Protein AF-A0A4Y4XP27-F1 (afdb_monomer)

Secondary structure (DSSP, 8-state):
--SSTT---HHHHHHHHHHHHHHHHHHGGGG--TTHHHHHHHHHHHHHHHHHIIIIIHHHHS--TT-S--SS-PPPPHHHHHHHHHHHHHHHHHHHT---------

Structure (mmCIF, N/CA/C/O backbone):
data_AF-A0A4Y4XP27-F1
#
_entry.id   AF-A0A4Y4XP27-F1
#
loop_
_atom_site.group_PDB
_atom_site.id
_atom_site.type_symbol
_atom_site.label_atom_id
_atom_site.label_alt_id
_atom_site.label_comp_id
_atom_site.label_asym_id
_atom_site.label_entity_id
_atom_site.label_seq_id
_atom_site.pdbx_PDB_ins_code
_atom_site.Cartn_x
_atom_site.Cartn_y
_atom_site.Cartn_z
_atom_site.occupancy
_atom_site.B_iso_or_equiv
_atom_site.auth_seq_id
_atom_site.auth_comp_id
_atom_site.auth_asym_id
_atom_site.auth_atom_id
_atom_site.pdbx_PDB_model_num
ATOM 1 N N . SER A 1 1 ? 25.332 6.444 -11.887 1.00 42.41 1 SER A N 1
ATOM 2 C CA . SER A 1 1 ? 24.241 6.682 -10.914 1.00 42.41 1 SER A CA 1
ATOM 3 C C . SER A 1 1 ? 24.375 7.979 -10.108 1.00 42.41 1 SER A C 1
ATOM 5 O O . SER A 1 1 ? 23.433 8.319 -9.419 1.00 42.41 1 SER A O 1
ATOM 7 N N . TRP A 1 2 ? 25.483 8.737 -10.211 1.00 54.25 2 TRP A N 1
ATOM 8 C CA . TRP A 1 2 ? 25.701 9.991 -9.454 1.00 54.25 2 TRP A CA 1
ATOM 9 C C . TRP A 1 2 ? 25.754 11.260 -10.337 1.00 54.25 2 TRP A C 1
ATOM 11 O O . TRP A 1 2 ? 26.162 12.316 -9.877 1.00 54.25 2 TRP A O 1
ATOM 21 N N . GLY A 1 3 ? 25.357 11.162 -11.614 1.00 60.75 3 GLY A N 1
ATOM 22 C CA . GLY A 1 3 ? 25.419 12.271 -12.584 1.00 60.75 3 GLY A CA 1
ATOM 23 C C . GLY A 1 3 ? 24.088 12.982 -12.862 1.00 60.75 3 GLY A C 1
ATOM 24 O O . GLY A 1 3 ? 24.088 14.034 -13.490 1.00 60.75 3 GLY A O 1
ATOM 25 N N . ARG A 1 4 ? 22.951 12.433 -12.404 1.00 68.88 4 ARG A N 1
ATOM 26 C CA . ARG A 1 4 ? 21.622 13.055 -12.531 1.00 68.88 4 ARG A CA 1
ATOM 27 C C . ARG A 1 4 ? 20.975 13.146 -11.158 1.00 68.88 4 ARG A C 1
ATOM 29 O O . ARG A 1 4 ? 20.577 12.129 -10.594 1.00 68.88 4 ARG A O 1
ATOM 36 N N . TYR A 1 5 ? 20.848 14.362 -10.639 1.00 68.94 5 TYR A N 1
ATOM 37 C CA . TYR A 1 5 ? 20.061 14.605 -9.437 1.00 68.94 5 TYR A CA 1
ATOM 38 C C . TYR A 1 5 ? 18.606 14.170 -9.680 1.00 68.94 5 TYR A C 1
ATOM 40 O O . TYR A 1 5 ? 18.068 14.403 -10.762 1.00 68.94 5 TYR A O 1
ATOM 48 N N . TRP A 1 6 ? 17.989 13.512 -8.692 1.00 70.62 6 TRP A N 1
ATOM 49 C CA . TRP A 1 6 ? 16.581 13.072 -8.731 1.00 70.62 6 TRP A CA 1
ATOM 50 C C . TRP A 1 6 ? 16.221 12.066 -9.841 1.00 70.62 6 TRP A C 1
ATOM 52 O O . TRP A 1 6 ? 15.050 11.850 -10.144 1.00 70.62 6 TRP A O 1
ATOM 62 N N . GLY A 1 7 ? 17.214 11.416 -10.451 1.00 70.81 7 GLY A N 1
ATOM 63 C CA . GLY A 1 7 ? 17.002 10.370 -11.449 1.00 70.81 7 GLY A CA 1
ATOM 64 C C . GLY A 1 7 ? 16.811 8.990 -10.835 1.00 70.81 7 GLY A C 1
ATOM 65 O O . GLY A 1 7 ? 17.661 8.138 -11.057 1.00 70.81 7 GLY A O 1
ATOM 66 N N . TRP A 1 8 ? 15.752 8.800 -10.054 1.00 77.44 8 TRP A N 1
ATOM 67 C CA . TRP A 1 8 ? 15.524 7.552 -9.320 1.00 77.44 8 TRP A CA 1
ATOM 68 C C . TRP A 1 8 ? 14.993 6.446 -10.234 1.00 77.44 8 TRP A C 1
ATOM 70 O O . TRP A 1 8 ? 14.188 6.709 -11.133 1.00 77.44 8 TRP A O 1
ATOM 80 N N . ASP A 1 9 ? 15.448 5.215 -10.005 1.00 82.06 9 ASP A N 1
ATOM 81 C CA . ASP A 1 9 ? 14.907 4.026 -10.667 1.00 82.06 9 ASP A CA 1
ATOM 82 C C . ASP A 1 9 ? 13.471 3.755 -10.172 1.00 82.06 9 ASP A C 1
ATOM 84 O O . ASP A 1 9 ? 13.164 4.038 -9.008 1.00 82.06 9 ASP A O 1
ATOM 88 N N . PRO A 1 10 ? 12.576 3.174 -10.995 1.00 82.88 10 PRO A N 1
ATOM 89 C CA . PRO A 1 10 ? 11.221 2.837 -10.567 1.00 82.88 10 PRO A CA 1
ATOM 90 C C . PRO A 1 10 ? 11.148 2.081 -9.233 1.00 82.88 10 PRO A C 1
ATOM 92 O O . PRO A 1 10 ? 10.222 2.321 -8.453 1.00 82.88 10 PRO A O 1
ATOM 95 N N . LYS A 1 11 ? 12.123 1.214 -8.914 1.00 81.88 11 LYS A N 1
ATOM 96 C CA . LYS A 1 11 ? 12.152 0.513 -7.619 1.00 81.88 11 LYS A CA 1
ATOM 97 C C . LYS A 1 11 ? 12.445 1.451 -6.457 1.00 81.88 11 LYS A C 1
ATOM 99 O O . LYS A 1 11 ? 11.827 1.324 -5.404 1.00 81.88 11 LYS A O 1
ATOM 104 N N . GLU A 1 12 ? 13.359 2.394 -6.651 1.00 85.81 12 GLU A N 1
ATOM 105 C CA . GLU A 1 12 ? 13.751 3.384 -5.644 1.00 85.81 12 GLU A CA 1
ATOM 106 C C . GLU A 1 12 ? 12.594 4.352 -5.361 1.00 85.81 12 GLU A C 1
ATOM 108 O O . GLU A 1 12 ? 12.284 4.628 -4.200 1.00 85.81 12 GLU A O 1
ATOM 113 N N . THR A 1 13 ? 11.880 4.797 -6.401 1.00 88.62 13 THR A N 1
ATOM 114 C CA . THR A 1 13 ? 10.679 5.633 -6.244 1.00 88.62 13 THR A CA 1
ATOM 115 C C . THR A 1 13 ? 9.576 4.901 -5.480 1.00 88.62 13 THR A C 1
ATOM 117 O O . THR A 1 13 ? 9.018 5.450 -4.530 1.00 88.62 13 THR A O 1
ATOM 120 N N . TRP A 1 14 ? 9.282 3.648 -5.832 1.00 90.31 14 TRP A N 1
ATOM 121 C CA . TRP A 1 14 ? 8.251 2.863 -5.144 1.00 90.31 14 TRP A CA 1
ATOM 122 C C . TRP A 1 14 ? 8.645 2.449 -3.723 1.00 90.31 14 TRP A C 1
ATOM 124 O O . TRP A 1 14 ? 7.776 2.323 -2.855 1.00 90.31 14 TRP A O 1
ATOM 134 N N . ALA A 1 15 ? 9.938 2.271 -3.451 1.00 89.31 15 ALA A N 1
ATOM 135 C CA . ALA A 1 15 ? 10.433 2.080 -2.093 1.00 89.31 15 ALA A CA 1
ATOM 136 C C . ALA A 1 15 ? 10.175 3.325 -1.228 1.00 89.31 15 ALA A C 1
ATOM 138 O O . ALA A 1 15 ? 9.656 3.188 -0.118 1.00 89.31 15 ALA A O 1
ATOM 139 N N . LEU A 1 16 ? 10.434 4.535 -1.747 1.00 91.19 16 LEU A N 1
ATOM 140 C CA . LEU A 1 16 ? 10.088 5.770 -1.033 1.00 91.19 16 LEU A CA 1
ATOM 14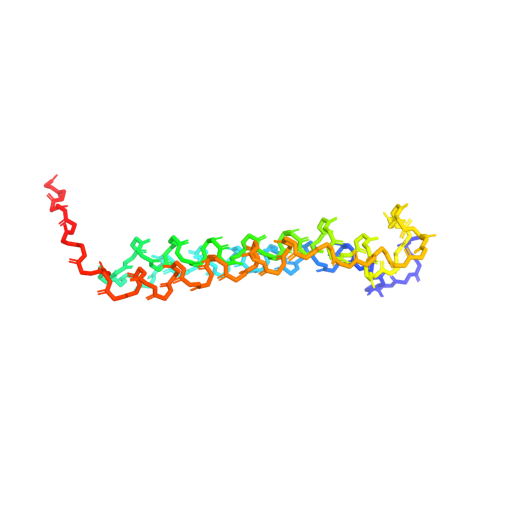1 C C . LEU A 1 16 ? 8.576 5.873 -0.791 1.00 91.19 16 LEU A C 1
ATOM 143 O O . LEU A 1 16 ? 8.161 6.150 0.333 1.00 91.19 16 LEU A O 1
ATOM 147 N N . ILE A 1 17 ? 7.754 5.616 -1.814 1.00 92.19 17 ILE A N 1
ATOM 148 C CA . ILE A 1 17 ? 6.288 5.658 -1.684 1.00 92.19 17 ILE A CA 1
ATOM 149 C C . ILE A 1 17 ? 5.826 4.711 -0.572 1.00 92.19 17 ILE A C 1
ATOM 151 O O . ILE A 1 17 ? 5.033 5.110 0.278 1.00 92.19 17 ILE A O 1
ATOM 155 N N . SER A 1 18 ? 6.370 3.494 -0.519 1.00 93.44 18 SER A N 1
ATOM 156 C CA . SER A 1 18 ? 6.047 2.522 0.528 1.00 93.44 18 SER A CA 1
ATOM 157 C C . SER A 1 18 ? 6.380 3.043 1.925 1.00 93.44 18 SER A C 1
ATOM 159 O O . SER A 1 18 ? 5.549 2.941 2.827 1.00 93.44 18 SER A O 1
ATOM 161 N N . ILE A 1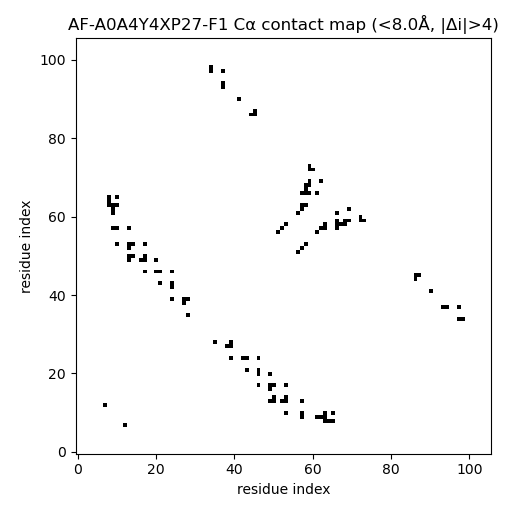 19 ? 7.543 3.673 2.108 1.00 93.94 19 ILE A N 1
ATOM 162 C CA . ILE A 1 19 ? 7.908 4.303 3.386 1.00 93.94 19 ILE A CA 1
ATOM 163 C C . ILE A 1 19 ? 6.907 5.408 3.747 1.00 93.94 19 ILE A C 1
ATOM 165 O O . ILE A 1 19 ? 6.439 5.450 4.884 1.00 93.94 19 ILE A O 1
ATOM 169 N N . CYS A 1 20 ? 6.525 6.263 2.796 1.00 94.62 20 CYS A N 1
ATOM 170 C CA . CYS A 1 20 ? 5.519 7.303 3.022 1.00 94.62 20 CYS A CA 1
ATOM 171 C C . CYS A 1 20 ? 4.152 6.717 3.408 1.00 94.62 20 CYS A C 1
ATOM 173 O O . CYS A 1 20 ? 3.514 7.218 4.334 1.00 94.62 20 CYS A O 1
ATOM 175 N N . VAL A 1 21 ? 3.716 5.637 2.754 1.00 94.62 21 VAL A N 1
ATOM 176 C CA . VAL A 1 21 ? 2.462 4.939 3.078 1.00 94.62 21 VAL A CA 1
ATOM 177 C C . VAL A 1 21 ? 2.503 4.387 4.504 1.00 94.62 21 VAL A C 1
ATOM 179 O O . VAL A 1 21 ? 1.585 4.646 5.281 1.00 94.62 21 VAL A O 1
ATOM 182 N N . TYR A 1 22 ? 3.575 3.695 4.898 1.00 93.56 22 TYR A N 1
ATOM 183 C CA . TYR A 1 22 ? 3.699 3.191 6.271 1.00 93.56 22 TYR A CA 1
ATOM 184 C C . TYR A 1 22 ? 3.836 4.306 7.304 1.00 93.56 22 TYR A C 1
ATOM 186 O O . TYR A 1 22 ? 3.259 4.201 8.387 1.00 93.56 22 TYR A O 1
ATOM 194 N N . ALA A 1 23 ? 4.534 5.393 6.976 1.00 93.88 23 ALA A N 1
ATOM 195 C CA . ALA A 1 23 ? 4.590 6.568 7.833 1.00 93.88 23 ALA A CA 1
ATOM 196 C C . ALA A 1 23 ? 3.184 7.139 8.064 1.00 93.88 23 ALA A C 1
ATOM 198 O O . ALA A 1 23 ? 2.829 7.390 9.214 1.00 93.88 23 ALA A O 1
ATOM 199 N N . LEU A 1 24 ? 2.357 7.272 7.022 1.00 91.88 24 LEU A N 1
ATOM 200 C CA . LEU A 1 24 ? 0.964 7.715 7.151 1.00 91.88 24 LEU A CA 1
ATOM 201 C C . LEU A 1 24 ? 0.137 6.759 8.019 1.00 91.88 24 LEU A C 1
ATOM 203 O O . LEU A 1 24 ? -0.556 7.215 8.926 1.00 91.88 24 LEU A O 1
ATOM 207 N N . ILE A 1 25 ? 0.252 5.446 7.802 1.00 91.56 25 ILE A N 1
ATOM 208 C CA . ILE A 1 25 ? -0.447 4.426 8.604 1.00 91.56 25 ILE A CA 1
ATOM 209 C C . ILE A 1 25 ? -0.082 4.550 10.088 1.00 91.56 25 ILE A C 1
ATOM 211 O O . ILE A 1 25 ? -0.959 4.516 10.952 1.00 91.56 25 ILE A O 1
ATOM 215 N N . LEU A 1 26 ? 1.200 4.748 10.395 1.00 89.62 26 LEU A N 1
ATOM 216 C CA . LEU A 1 26 ? 1.658 4.969 11.765 1.00 89.62 26 LEU A CA 1
ATOM 217 C C . LEU A 1 26 ? 1.166 6.304 12.332 1.00 89.62 26 LEU A C 1
ATOM 219 O O . LEU A 1 26 ? 0.814 6.358 13.507 1.00 89.62 26 LEU A O 1
ATOM 223 N N . HIS A 1 27 ? 1.080 7.361 11.523 1.00 89.75 27 HIS A N 1
ATOM 224 C CA . HIS A 1 27 ? 0.542 8.653 11.963 1.00 89.75 27 HIS A CA 1
ATOM 225 C C . HIS A 1 27 ? -0.937 8.576 12.344 1.00 89.75 27 HIS A C 1
ATOM 227 O O . HIS A 1 27 ? -1.353 9.262 13.2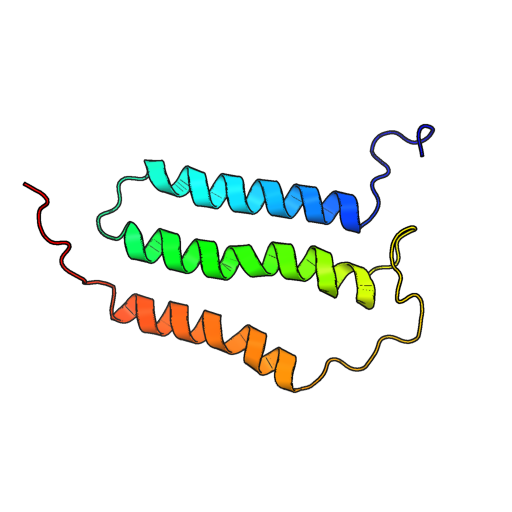80 1.00 89.75 27 HIS A O 1
ATOM 233 N N . LEU A 1 28 ? -1.719 7.695 11.706 1.00 84.94 28 LEU A N 1
ATOM 234 C CA . LEU A 1 28 ? -3.113 7.461 12.096 1.00 84.94 28 LEU A CA 1
ATOM 235 C C . LEU A 1 28 ? -3.233 7.044 13.576 1.00 84.94 28 LEU A C 1
ATOM 237 O O . LEU A 1 28 ? -4.286 7.263 14.173 1.00 84.94 28 LEU A O 1
ATOM 241 N N . ARG A 1 29 ? -2.152 6.543 14.202 1.00 80.06 29 ARG A N 1
ATOM 242 C CA . ARG A 1 29 ? -2.096 6.165 15.632 1.00 80.06 29 ARG A CA 1
ATOM 243 C C . ARG A 1 29 ? -2.361 7.267 16.597 1.00 80.06 29 ARG A C 1
ATOM 245 O O . ARG A 1 29 ? -2.924 7.020 17.663 1.00 80.06 29 ARG A O 1
ATOM 252 N N . PHE A 1 30 ? -2.008 8.471 16.213 1.00 80.75 30 PHE A N 1
ATOM 253 C CA . PHE A 1 30 ? -2.196 9.615 17.074 1.00 80.75 30 PHE A CA 1
ATOM 254 C C . PHE A 1 30 ? -3.620 10.173 16.987 1.00 80.75 30 PHE A C 1
ATOM 256 O O . PHE A 1 30 ? -3.979 11.027 17.7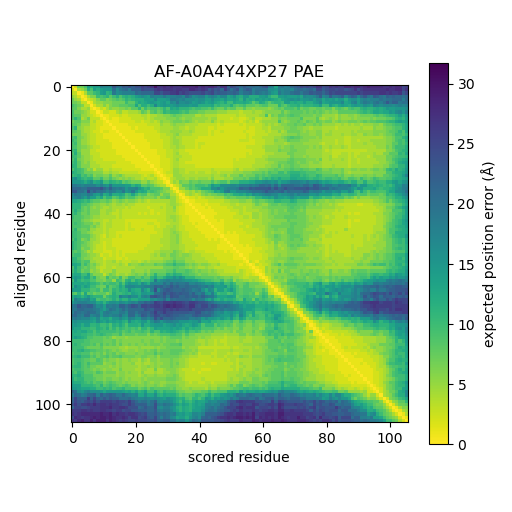88 1.00 80.75 30 PHE A O 1
ATOM 263 N N . LEU A 1 31 ? -4.464 9.657 16.082 1.00 76.00 31 LEU A N 1
ATOM 264 C CA . LEU A 1 31 ? -5.813 10.178 15.853 1.00 76.00 31 LEU A CA 1
ATOM 265 C C . LEU A 1 31 ? -6.843 9.744 16.918 1.00 76.00 31 LEU A C 1
ATOM 267 O O . LEU A 1 31 ? -7.982 10.194 16.873 1.00 76.00 31 LEU A O 1
ATOM 271 N N . GLY A 1 32 ? -6.476 8.885 17.882 1.00 63.22 32 GLY A N 1
ATOM 272 C CA . GLY A 1 32 ? -7.272 8.638 19.099 1.00 63.22 32 GLY A CA 1
ATOM 273 C C . GLY A 1 32 ? -8.712 8.142 18.880 1.00 63.22 32 GLY A C 1
ATOM 274 O O . GLY A 1 32 ? -9.570 8.346 19.734 1.00 63.22 32 GLY A O 1
ATOM 275 N N . SER A 1 33 ? -9.012 7.523 17.733 1.00 67.06 33 SER A N 1
ATOM 276 C CA . SER A 1 33 ? -10.378 7.112 17.385 1.00 67.06 33 SER A CA 1
ATOM 277 C C . SER A 1 33 ? -10.825 5.863 18.154 1.00 67.06 33 SER A C 1
ATOM 279 O O . SER A 1 33 ? -10.055 4.921 18.331 1.00 67.06 33 SER A O 1
ATOM 281 N N . HIS A 1 34 ? -12.109 5.799 18.524 1.00 64.12 34 HIS A N 1
ATOM 282 C CA . HIS A 1 34 ? -12.732 4.647 19.196 1.00 64.12 34 HIS A CA 1
ATOM 283 C C . HIS A 1 34 ? -12.593 3.324 18.409 1.00 64.12 34 HIS A C 1
ATOM 285 O O . HIS A 1 34 ? -12.624 2.248 18.996 1.00 64.12 34 HIS A O 1
ATOM 291 N N . ASN A 1 35 ? -12.358 3.395 17.093 1.00 73.44 35 ASN A N 1
ATOM 292 C CA . ASN A 1 35 ? -12.164 2.237 16.211 1.00 73.44 35 ASN A CA 1
ATOM 293 C C . ASN A 1 35 ? -10.687 2.002 15.838 1.00 73.44 35 ASN A C 1
ATOM 295 O O . ASN A 1 35 ? -10.389 1.484 14.758 1.00 73.44 35 ASN A O 1
ATOM 299 N N . TRP A 1 36 ? -9.755 2.395 16.710 1.00 77.81 36 TRP A N 1
ATOM 300 C CA . TRP A 1 36 ? -8.313 2.318 16.468 1.00 77.81 36 TRP A CA 1
ATOM 301 C C . TRP A 1 36 ? -7.802 0.957 15.942 1.00 77.81 36 TRP A C 1
ATOM 303 O O . TRP A 1 36 ? -7.080 0.952 14.940 1.00 77.81 36 TRP A O 1
ATOM 313 N N . PRO A 1 37 ? -8.211 -0.202 16.503 1.00 81.06 37 PRO A N 1
ATOM 314 C CA . PRO A 1 37 ? -7.742 -1.503 16.020 1.00 81.06 37 PRO A CA 1
ATOM 315 C C . PRO A 1 37 ? -8.181 -1.795 14.581 1.00 81.06 37 PRO A C 1
ATOM 317 O O . PRO A 1 37 ? -7.402 -2.314 13.785 1.00 81.06 37 PRO A O 1
ATOM 320 N N . PHE A 1 38 ? -9.417 -1.428 14.229 1.00 85.00 38 PHE A N 1
ATOM 321 C CA . PHE A 1 38 ? -9.959 -1.632 12.886 1.00 85.00 38 PHE A CA 1
ATOM 322 C C . PHE A 1 38 ? -9.245 -0.755 11.852 1.00 85.00 38 PHE A C 1
ATOM 324 O O . PHE A 1 38 ? -8.884 -1.238 10.776 1.00 85.00 38 PHE A O 1
ATOM 331 N N . ILE A 1 39 ? -9.019 0.521 12.183 1.00 85.69 39 ILE A N 1
ATOM 332 C CA . ILE A 1 39 ? -8.345 1.478 11.297 1.00 85.69 39 ILE A CA 1
ATOM 333 C C . ILE A 1 39 ? -6.908 1.024 11.038 1.00 85.69 39 ILE A C 1
ATOM 335 O O . ILE A 1 39 ? -6.488 0.987 9.882 1.00 85.69 39 ILE A O 1
ATOM 339 N N . LEU A 1 40 ? -6.176 0.609 12.076 1.00 87.50 40 LEU A N 1
ATOM 340 C CA . LEU A 1 40 ? -4.826 0.061 11.930 1.00 87.50 40 LEU A CA 1
ATOM 341 C C . LEU A 1 40 ? -4.770 -1.191 11.071 1.00 87.50 40 LEU A C 1
ATOM 343 O O . LEU A 1 40 ? -3.939 -1.270 10.169 1.00 87.50 40 LEU A O 1
ATOM 347 N N . ALA A 1 41 ? -5.613 -2.177 11.380 1.00 88.19 41 ALA A N 1
ATOM 348 C CA . ALA A 1 41 ? -5.589 -3.462 10.697 1.00 88.19 41 ALA A CA 1
ATOM 349 C C . ALA A 1 41 ? -5.925 -3.286 9.212 1.00 88.19 41 ALA A C 1
ATOM 351 O O . ALA A 1 41 ? -5.203 -3.783 8.350 1.00 88.19 41 ALA A O 1
ATOM 352 N N . SER A 1 42 ? -6.967 -2.505 8.914 1.00 89.31 42 SER A N 1
ATOM 353 C CA . SER A 1 42 ? -7.399 -2.239 7.540 1.00 89.31 42 SER A CA 1
ATOM 354 C C . SER A 1 42 ? -6.351 -1.445 6.763 1.00 89.31 42 SER A C 1
ATOM 356 O O . SER A 1 42 ? -5.997 -1.814 5.647 1.00 89.31 42 SER A O 1
ATOM 358 N N . SER A 1 43 ? -5.810 -0.378 7.356 1.00 89.94 43 SER A N 1
ATOM 359 C CA . SER A 1 43 ? -4.799 0.455 6.697 1.00 89.94 43 SER A CA 1
ATOM 360 C C . SER A 1 43 ? -3.460 -0.268 6.523 1.00 89.94 43 SER A C 1
ATOM 362 O O . SER A 1 43 ? -2.852 -0.129 5.469 1.00 89.94 43 SER A O 1
ATOM 364 N N . SER A 1 44 ? -3.036 -1.112 7.472 1.00 90.06 44 SER A N 1
ATOM 365 C CA . SER A 1 44 ? -1.837 -1.956 7.322 1.00 90.06 44 SER A CA 1
ATOM 366 C C . SER A 1 44 ? -2.010 -3.023 6.242 1.00 90.06 44 SER A C 1
ATOM 368 O O . SER A 1 44 ? -1.096 -3.233 5.445 1.00 90.06 44 SER A O 1
ATOM 370 N N . ALA A 1 45 ? -3.182 -3.667 6.178 1.00 91.19 45 ALA A N 1
ATOM 371 C CA . ALA A 1 45 ? -3.493 -4.635 5.128 1.00 91.19 45 ALA A CA 1
ATOM 372 C C . ALA A 1 45 ? -3.475 -3.983 3.738 1.00 91.19 45 ALA A C 1
ATOM 374 O O . ALA A 1 45 ? -2.923 -4.548 2.798 1.00 91.19 45 ALA A O 1
ATOM 375 N N . LEU A 1 46 ? -4.017 -2.767 3.615 1.00 91.00 46 LEU A N 1
ATOM 376 C CA . LEU A 1 46 ? -3.970 -2.009 2.365 1.00 91.00 46 LEU A CA 1
ATOM 377 C C . LEU A 1 46 ? -2.558 -1.489 2.049 1.00 91.00 46 LEU A C 1
ATOM 379 O O . LEU A 1 46 ? -2.133 -1.537 0.898 1.00 91.00 46 LEU A O 1
ATOM 383 N N . GLY A 1 47 ? -1.799 -1.050 3.054 1.00 91.06 47 GLY A N 1
ATOM 384 C CA . GLY A 1 47 ? -0.420 -0.580 2.895 1.00 91.06 47 GLY A CA 1
ATOM 385 C C . GLY A 1 47 ? 0.532 -1.650 2.365 1.00 91.06 47 GLY A C 1
ATOM 386 O O . GLY A 1 47 ? 1.455 -1.333 1.614 1.00 91.06 47 GLY A O 1
ATOM 387 N N . PHE A 1 48 ? 0.262 -2.925 2.661 1.00 91.12 48 PHE A N 1
ATOM 388 C CA . PHE A 1 48 ? 1.019 -4.055 2.120 1.00 91.12 48 PHE A CA 1
ATOM 389 C C . PHE A 1 48 ? 1.015 -4.093 0.581 1.00 91.12 48 PHE A C 1
ATOM 391 O O . PHE A 1 48 ? 2.011 -4.490 -0.027 1.00 91.12 48 PHE A O 1
ATOM 398 N N . TYR A 1 49 ? -0.041 -3.593 -0.074 1.00 91.31 49 TYR A N 1
ATOM 399 C CA . TYR A 1 49 ? -0.074 -3.486 -1.535 1.00 91.31 49 TYR A CA 1
ATOM 400 C C . TYR A 1 49 ? 0.983 -2.543 -2.108 1.00 91.31 49 TYR A C 1
ATOM 402 O O . TYR A 1 49 ? 1.473 -2.797 -3.206 1.00 91.31 49 TYR A O 1
ATOM 410 N N . SER A 1 50 ? 1.390 -1.505 -1.371 1.00 91.19 50 SER A N 1
ATOM 411 C CA . SER A 1 50 ? 2.490 -0.633 -1.796 1.00 91.19 50 SER A CA 1
ATOM 412 C C . SER A 1 50 ? 3.801 -1.416 -1.911 1.00 91.19 50 SER A C 1
ATOM 414 O O . SER A 1 50 ? 4.537 -1.268 -2.882 1.00 91.19 50 SER A O 1
ATOM 416 N N . VAL A 1 51 ? 4.051 -2.325 -0.966 1.00 90.31 51 VAL A N 1
ATOM 417 C CA . VAL A 1 51 ? 5.241 -3.189 -0.964 1.00 90.31 51 VAL A CA 1
ATOM 418 C C . VAL A 1 51 ? 5.162 -4.210 -2.090 1.00 90.31 51 VAL A C 1
ATOM 420 O O . VAL A 1 51 ? 6.133 -4.403 -2.822 1.00 90.31 51 VAL A O 1
ATOM 423 N N . LEU A 1 52 ? 3.992 -4.826 -2.285 1.00 88.44 52 LEU A N 1
ATOM 424 C CA . LEU A 1 52 ? 3.759 -5.725 -3.417 1.00 88.44 52 LEU A CA 1
ATOM 425 C C . LEU A 1 52 ? 3.980 -5.022 -4.760 1.00 88.44 52 LEU A C 1
ATOM 427 O O . LEU A 1 52 ? 4.514 -5.640 -5.679 1.00 88.44 52 LEU A O 1
ATOM 431 N N . MET A 1 53 ? 3.634 -3.740 -4.880 1.00 85.62 53 MET A N 1
ATOM 432 C CA . MET A 1 53 ? 3.932 -2.963 -6.080 1.00 85.62 53 MET A CA 1
ATOM 433 C C . MET A 1 53 ? 5.445 -2.814 -6.293 1.00 85.62 53 MET A C 1
ATOM 435 O O . MET A 1 53 ? 5.908 -2.994 -7.415 1.00 85.62 53 MET A O 1
ATOM 439 N N . THR A 1 54 ? 6.247 -2.584 -5.250 1.00 86.75 54 THR A N 1
ATOM 440 C CA . THR A 1 54 ? 7.717 -2.541 -5.375 1.00 86.75 54 THR A CA 1
ATOM 441 C C . THR A 1 54 ? 8.312 -3.893 -5.795 1.00 86.75 54 THR A C 1
ATOM 443 O O . THR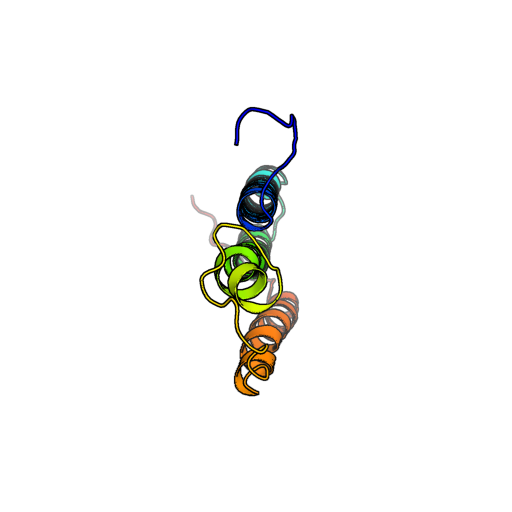 A 1 54 ? 9.206 -3.935 -6.642 1.00 86.75 54 THR A O 1
ATOM 446 N N . TYR A 1 55 ? 7.827 -5.004 -5.228 1.00 81.06 55 TYR A N 1
ATOM 447 C CA . TYR A 1 55 ? 8.376 -6.342 -5.495 1.00 81.06 55 TYR A CA 1
ATOM 448 C C . TYR A 1 55 ? 7.860 -6.987 -6.780 1.00 81.06 55 TYR A C 1
ATOM 450 O O . TYR A 1 55 ? 8.638 -7.604 -7.497 1.00 81.06 55 TYR A O 1
ATOM 458 N N . PHE A 1 56 ? 6.574 -6.876 -7.088 1.00 80.12 56 PHE A N 1
ATOM 459 C CA . PHE A 1 56 ? 5.971 -7.500 -8.268 1.00 80.12 56 PHE A CA 1
ATOM 460 C C . PHE A 1 56 ? 5.677 -6.454 -9.337 1.00 80.12 56 PHE A C 1
ATOM 462 O O . PHE A 1 56 ? 6.132 -6.582 -10.470 1.00 80.12 56 PHE A O 1
ATOM 469 N N . GLY A 1 57 ? 4.985 -5.379 -8.971 1.00 79.25 57 GLY A N 1
ATOM 470 C CA . GLY A 1 57 ? 4.583 -4.329 -9.906 1.00 79.25 57 GLY A CA 1
ATOM 471 C C . GLY A 1 57 ? 5.745 -3.763 -10.722 1.00 79.25 57 GLY A C 1
ATOM 472 O O . GLY A 1 57 ? 5.740 -3.807 -11.949 1.00 79.25 57 GLY A O 1
ATOM 473 N N . VAL A 1 58 ? 6.789 -3.301 -10.040 1.00 80.69 58 VAL A N 1
ATOM 474 C CA . VAL A 1 58 ? 7.958 -2.732 -10.707 1.00 80.69 58 VAL A CA 1
ATOM 475 C C . VAL A 1 58 ? 8.780 -3.791 -11.429 1.00 80.69 58 VAL A C 1
ATOM 477 O O . VAL A 1 58 ? 9.333 -3.492 -12.469 1.00 80.69 58 VAL A O 1
ATOM 480 N N . ASN A 1 59 ? 8.860 -5.030 -10.942 1.00 76.12 59 ASN A N 1
ATOM 481 C CA . ASN A 1 59 ? 9.653 -6.047 -11.638 1.00 76.12 59 ASN A CA 1
ATOM 482 C C . ASN A 1 59 ? 9.026 -6.497 -12.963 1.00 76.12 59 ASN A C 1
ATOM 484 O O . ASN A 1 59 ? 9.781 -6.780 -13.884 1.00 76.12 59 ASN A O 1
ATOM 488 N N . TYR A 1 60 ? 7.693 -6.569 -13.052 1.00 73.00 60 TYR A N 1
ATOM 489 C CA . TYR A 1 60 ? 6.995 -7.123 -14.220 1.00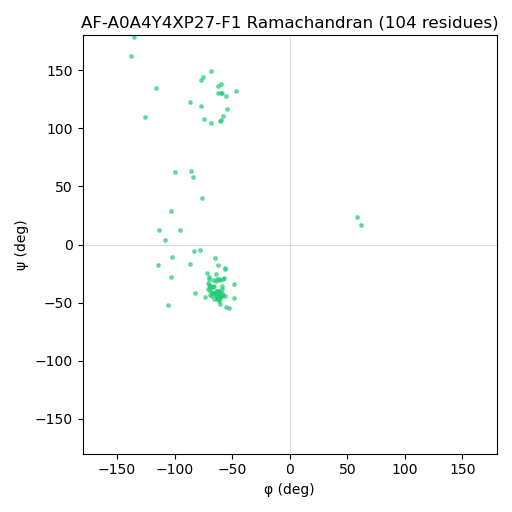 73.00 60 TYR A CA 1
ATOM 490 C C . TYR A 1 60 ? 6.388 -6.069 -15.156 1.00 73.00 60 TYR A C 1
ATOM 492 O O . TYR A 1 60 ? 6.249 -6.339 -16.345 1.00 73.00 60 TYR A O 1
ATOM 500 N N . TYR A 1 61 ? 6.010 -4.889 -14.649 1.00 70.81 61 TYR A N 1
ATOM 501 C CA . TYR A 1 61 ? 5.293 -3.873 -15.440 1.00 70.81 61 TYR A CA 1
ATOM 502 C C . TYR A 1 61 ? 6.091 -2.590 -15.675 1.00 70.81 61 TYR A C 1
ATOM 504 O O . TYR A 1 61 ? 5.733 -1.816 -16.560 1.00 70.81 61 TYR A O 1
ATOM 512 N N . LEU A 1 62 ? 7.145 -2.332 -14.893 1.00 68.94 62 LEU A N 1
ATOM 513 C CA . LEU A 1 62 ? 8.015 -1.174 -15.092 1.00 68.94 62 LEU A CA 1
ATOM 514 C C . LEU A 1 62 ? 9.436 -1.634 -15.442 1.00 68.94 62 LEU A C 1
ATOM 516 O O . LEU A 1 62 ? 10.018 -2.519 -14.824 1.00 68.94 62 LEU A O 1
ATOM 520 N N . SER A 1 63 ? 10.042 -1.007 -16.442 1.00 62.72 63 SER A N 1
ATOM 521 C CA . SER A 1 63 ? 11.437 -1.267 -16.792 1.00 62.72 63 SER A CA 1
ATOM 522 C C . SER A 1 63 ? 12.361 -0.390 -15.946 1.00 62.72 63 SER A C 1
ATOM 524 O O . SER A 1 63 ? 12.252 0.837 -15.991 1.00 62.72 63 SER A O 1
ATOM 526 N N . GLY A 1 64 ? 13.283 -1.005 -15.210 1.00 65.81 64 GLY A N 1
ATOM 527 C CA . GLY A 1 64 ? 14.335 -0.331 -14.449 1.00 65.81 64 GLY A CA 1
ATOM 528 C C . GLY A 1 64 ? 15.672 -1.052 -14.600 1.00 65.81 64 GLY A C 1
ATOM 529 O O . GLY A 1 64 ? 15.702 -2.226 -14.972 1.00 65.81 64 GLY A O 1
ATOM 530 N N . LEU A 1 65 ? 16.779 -0.382 -14.275 1.00 65.56 65 LEU A N 1
ATOM 531 C CA . LEU A 1 65 ? 18.134 -0.967 -14.325 1.00 65.56 65 LEU A CA 1
ATOM 532 C C . LEU A 1 65 ? 18.295 -2.154 -13.363 1.00 65.56 65 LEU A C 1
ATOM 534 O O . LEU A 1 65 ? 19.215 -2.955 -13.499 1.00 65.56 65 LEU A O 1
ATOM 538 N N . HIS A 1 66 ? 17.383 -2.269 -12.400 1.00 65.94 66 HIS A N 1
ATOM 539 C CA . HIS A 1 66 ? 17.317 -3.367 -11.449 1.00 65.94 66 HIS A CA 1
ATOM 540 C C . HIS A 1 66 ? 16.137 -4.319 -11.696 1.00 65.94 66 HIS A C 1
ATOM 542 O O . HIS A 1 66 ? 15.924 -5.206 -10.871 1.00 65.94 66 HIS A O 1
ATOM 548 N N . SER A 1 67 ? 15.332 -4.161 -12.754 1.00 59.28 67 SER A N 1
ATOM 549 C CA . SER A 1 67 ? 14.239 -5.100 -13.066 1.00 59.28 67 SER A CA 1
ATOM 550 C C . SER A 1 67 ? 14.798 -6.368 -13.710 1.00 59.28 67 SER A C 1
ATOM 552 O O . SER A 1 67 ? 15.409 -6.324 -14.772 1.00 59.28 67 SER A O 1
ATOM 554 N N . TYR A 1 68 ? 14.585 -7.510 -13.053 1.00 57.41 68 TYR A N 1
ATOM 555 C CA . TYR A 1 68 ? 15.123 -8.804 -13.494 1.00 57.41 68 TYR A CA 1
ATOM 556 C C . T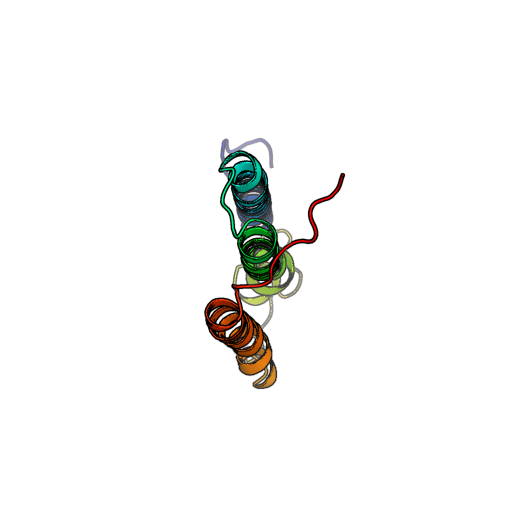YR A 1 68 ? 14.224 -9.519 -14.511 1.00 57.41 68 TYR A C 1
ATOM 558 O O . TYR A 1 68 ? 14.685 -10.419 -15.205 1.00 57.41 68 TYR A O 1
ATOM 566 N N . ALA A 1 69 ? 12.956 -9.114 -14.630 1.00 58.31 69 ALA A N 1
ATOM 567 C CA . ALA A 1 69 ? 12.024 -9.633 -15.626 1.00 58.31 69 ALA A CA 1
ATOM 568 C C . ALA A 1 69 ? 11.926 -8.662 -16.814 1.00 58.31 69 ALA A C 1
ATOM 570 O O . ALA A 1 69 ? 10.885 -8.077 -17.083 1.00 58.31 69 ALA A O 1
ATOM 571 N N . ALA A 1 70 ? 13.039 -8.455 -17.519 1.00 53.28 70 ALA A N 1
ATOM 572 C CA . ALA A 1 70 ? 13.068 -7.715 -18.783 1.00 53.28 70 ALA A CA 1
ATOM 573 C C . ALA A 1 70 ? 12.703 -8.645 -19.961 1.00 53.28 70 ALA A C 1
ATOM 575 O O . ALA A 1 70 ? 13.506 -8.863 -20.865 1.00 53.28 70 ALA A O 1
ATOM 576 N N . GLY A 1 71 ? 11.519 -9.255 -19.905 1.00 62.25 71 GLY A N 1
ATOM 577 C CA . GLY A 1 71 ? 10.955 -10.115 -20.953 1.00 62.25 71 GLY A CA 1
ATOM 578 C C . GLY A 1 71 ? 9.480 -9.788 -21.193 1.00 62.25 71 GLY A C 1
ATOM 579 O O . GLY A 1 71 ? 8.943 -8.906 -20.521 1.00 62.25 71 GLY A O 1
ATOM 580 N N . ASP A 1 72 ? 8.837 -10.479 -22.143 1.00 61.53 72 ASP A N 1
ATOM 581 C CA . ASP A 1 72 ? 7.417 -10.286 -22.468 1.00 61.53 72 ASP A CA 1
ATOM 582 C C . ASP A 1 72 ? 6.559 -10.246 -21.191 1.00 61.53 72 ASP A C 1
ATOM 584 O O . ASP A 1 72 ? 6.727 -11.118 -20.327 1.00 61.53 72 ASP A O 1
ATOM 588 N N . PRO A 1 73 ? 5.657 -9.254 -21.037 1.00 63.19 73 PRO A N 1
ATOM 589 C CA . PRO A 1 73 ? 4.831 -9.143 -19.847 1.00 63.19 73 PRO A CA 1
ATOM 590 C C . PRO A 1 73 ? 4.027 -10.430 -19.702 1.00 63.19 73 PRO A C 1
ATOM 592 O O . PRO A 1 73 ? 3.147 -10.729 -20.512 1.00 63.19 73 PRO A O 1
ATOM 595 N N . LEU A 1 74 ? 4.361 -11.218 -18.678 1.00 68.06 74 LEU A N 1
ATOM 596 C CA . LEU A 1 74 ? 3.641 -12.449 -18.405 1.00 68.06 74 LEU A CA 1
ATOM 597 C C . LEU A 1 74 ? 2.170 -12.085 -18.170 1.00 68.06 74 LEU A C 1
ATOM 599 O O . LEU A 1 74 ? 1.893 -11.168 -17.388 1.00 68.06 74 LEU A O 1
ATOM 603 N N . PRO A 1 75 ? 1.223 -12.771 -18.836 1.00 73.75 75 PRO A N 1
ATOM 604 C CA . PRO A 1 7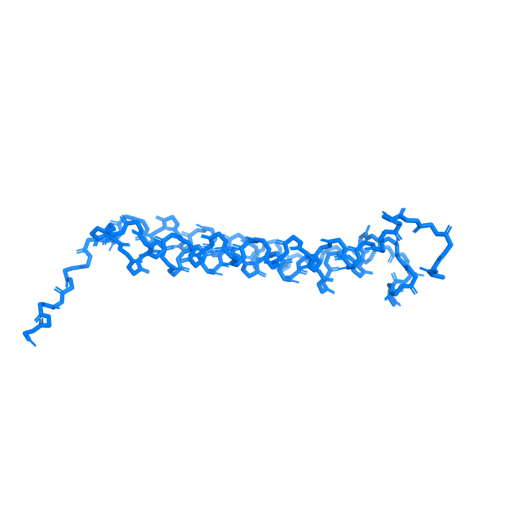5 ? -0.189 -12.512 -18.628 1.00 73.75 75 PRO A CA 1
ATOM 605 C C . PRO A 1 75 ? -0.494 -12.661 -17.141 1.00 73.75 75 PRO A C 1
ATOM 607 O O . PRO A 1 75 ? -0.133 -13.661 -16.517 1.00 73.75 75 PRO A O 1
ATOM 610 N N . ILE A 1 76 ? -1.122 -11.628 -16.577 1.00 74.31 76 ILE A N 1
ATOM 611 C CA . ILE A 1 76 ? -1.423 -11.548 -15.150 1.00 74.31 76 ILE A CA 1
ATOM 612 C C . ILE A 1 76 ? -2.208 -12.804 -14.775 1.00 74.31 76 ILE A C 1
ATOM 614 O O . ILE A 1 76 ? -3.302 -13.013 -15.311 1.00 74.31 76 ILE A O 1
ATOM 618 N N . PRO A 1 77 ? -1.680 -13.667 -13.895 1.00 81.88 77 PRO A N 1
ATOM 619 C CA . PRO A 1 77 ? -2.366 -14.901 -13.586 1.00 81.88 77 PRO A CA 1
ATOM 620 C C . PRO A 1 77 ? -3.722 -14.585 -12.954 1.00 81.88 77 PRO A C 1
ATOM 622 O O . PRO A 1 77 ? -3.836 -13.721 -12.084 1.00 81.88 77 PRO A O 1
ATOM 625 N N . THR A 1 78 ? -4.761 -15.302 -13.379 1.00 80.00 78 THR A N 1
ATOM 626 C CA . THR A 1 78 ? -6.156 -15.018 -13.004 1.00 80.00 78 THR A CA 1
ATOM 627 C C . THR A 1 78 ? -6.390 -15.031 -11.490 1.00 80.00 78 THR A C 1
ATOM 629 O O . THR A 1 78 ? -7.220 -14.277 -10.985 1.00 80.00 78 THR A O 1
ATOM 632 N N . PHE A 1 79 ? -5.612 -15.819 -10.740 1.00 83.75 79 PHE A N 1
ATOM 633 C CA . PHE A 1 79 ? -5.680 -15.854 -9.278 1.00 83.75 79 PHE A CA 1
ATOM 634 C C . PHE A 1 79 ? -5.279 -14.530 -8.608 1.00 83.75 79 PHE A C 1
ATOM 636 O O . PHE A 1 79 ? -5.734 -14.245 -7.499 1.00 83.75 79 PHE A O 1
ATOM 643 N N . LEU A 1 80 ? -4.455 -13.704 -9.262 1.00 83.31 80 LEU A N 1
ATOM 644 C CA . LEU A 1 80 ? -3.988 -12.434 -8.709 1.00 83.31 80 LEU A CA 1
ATOM 645 C C . LEU A 1 80 ? -5.145 -11.443 -8.533 1.00 83.31 80 LEU A C 1
ATOM 647 O O . LEU A 1 80 ? -5.182 -10.721 -7.542 1.00 83.31 80 LEU A O 1
ATOM 651 N N . TYR A 1 81 ? -6.125 -11.447 -9.442 1.00 83.94 81 TYR A N 1
ATOM 652 C CA . TYR A 1 81 ? -7.314 -10.602 -9.311 1.00 83.94 81 TYR A CA 1
ATOM 653 C C . TYR A 1 81 ? -8.110 -10.944 -8.049 1.00 83.94 81 TYR A C 1
ATOM 655 O O . TYR A 1 81 ? -8.547 -10.041 -7.337 1.00 83.94 81 TYR A O 1
ATOM 663 N N . PHE A 1 82 ? -8.237 -12.233 -7.720 1.00 87.06 82 PHE A N 1
ATOM 664 C CA . PHE A 1 82 ? -8.865 -12.660 -6.470 1.00 87.06 82 PHE A CA 1
ATOM 665 C C . PHE A 1 82 ? -8.015 -12.272 -5.256 1.00 87.06 82 PHE A C 1
ATOM 667 O O . PHE A 1 82 ? -8.558 -11.753 -4.284 1.00 87.06 82 PHE A O 1
ATOM 674 N N . LEU A 1 83 ? -6.690 -12.439 -5.325 1.00 86.56 83 LEU A N 1
ATOM 675 C CA . LEU A 1 83 ? -5.771 -12.028 -4.257 1.00 86.56 83 LEU A CA 1
ATOM 676 C C . LEU A 1 83 ? -5.868 -10.525 -3.953 1.00 86.56 83 LEU A C 1
ATOM 678 O O . LEU A 1 83 ? -5.787 -10.129 -2.793 1.00 86.56 83 LEU A O 1
ATOM 682 N N . VAL A 1 84 ? -6.046 -9.690 -4.980 1.00 86.62 84 VAL A N 1
ATOM 683 C CA . VAL A 1 84 ? -6.260 -8.248 -4.810 1.00 86.62 84 VAL A CA 1
ATOM 684 C C . VAL A 1 84 ? -7.666 -7.966 -4.286 1.00 86.62 84 VAL A C 1
ATOM 686 O O . VAL A 1 84 ? -7.808 -7.202 -3.345 1.00 86.62 84 VAL A O 1
ATOM 689 N N . ALA A 1 85 ? -8.709 -8.596 -4.826 1.00 88.62 85 ALA A N 1
ATOM 690 C CA . ALA A 1 85 ? -10.092 -8.299 -4.447 1.00 88.62 85 ALA A CA 1
ATOM 691 C C . ALA A 1 85 ? -10.454 -8.735 -3.014 1.00 88.62 85 ALA A C 1
ATOM 693 O O . ALA A 1 85 ? -11.187 -8.025 -2.321 1.00 88.62 85 ALA A O 1
ATOM 694 N N . ILE A 1 86 ? -9.945 -9.882 -2.550 1.00 89.94 86 ILE A N 1
ATOM 695 C CA . ILE A 1 86 ? -10.315 -10.485 -1.259 1.00 89.94 86 ILE A CA 1
ATOM 696 C C . ILE A 1 86 ? -10.123 -9.525 -0.077 1.00 89.94 86 ILE A C 1
ATOM 698 O O . ILE A 1 86 ? -11.087 -9.312 0.653 1.00 89.94 86 ILE A O 1
ATOM 702 N N . PRO A 1 87 ? -8.956 -8.908 0.159 1.00 88.44 87 PRO A N 1
ATOM 703 C CA . PRO A 1 87 ? -8.787 -8.051 1.327 1.00 88.44 87 PRO A CA 1
ATOM 704 C C . PRO A 1 87 ? -9.544 -6.727 1.231 1.00 88.44 87 PRO A C 1
ATOM 706 O O . PRO A 1 87 ? -9.938 -6.221 2.275 1.00 88.44 87 PRO A O 1
ATOM 709 N N . PHE A 1 88 ? -9.857 -6.201 0.040 1.00 89.81 88 PHE A N 1
ATOM 710 C CA . PHE A 1 88 ? -10.805 -5.080 -0.060 1.00 89.81 88 PHE A CA 1
ATOM 711 C C . PHE A 1 88 ? -12.201 -5.505 0.403 1.00 89.81 88 PHE A C 1
ATOM 713 O O . PHE A 1 88 ? -12.828 -4.800 1.194 1.00 89.81 88 PHE A O 1
ATOM 720 N N . ILE A 1 89 ? -12.658 -6.691 -0.012 1.00 90.81 89 ILE A N 1
ATOM 721 C CA . ILE A 1 89 ? -13.923 -7.265 0.462 1.00 90.81 89 ILE A CA 1
ATOM 722 C C . ILE A 1 89 ? -13.865 -7.502 1.977 1.00 90.81 89 ILE A C 1
ATOM 724 O O . ILE A 1 89 ? -14.803 -7.141 2.683 1.00 90.81 89 ILE A O 1
ATOM 728 N N . LEU A 1 90 ? -12.764 -8.044 2.505 1.00 90.12 90 LEU A N 1
ATOM 729 C CA . LEU A 1 90 ? -12.598 -8.265 3.943 1.00 90.12 90 LEU A CA 1
ATOM 730 C C . LEU A 1 90 ? -12.619 -6.955 4.730 1.00 90.12 90 LEU A C 1
ATOM 732 O O . LEU A 1 90 ? -13.265 -6.906 5.771 1.00 90.12 90 LEU A O 1
ATOM 736 N N . VAL A 1 91 ? -11.980 -5.891 4.237 1.00 89.88 91 VAL A N 1
ATOM 737 C CA . VAL A 1 91 ? -12.024 -4.561 4.866 1.00 89.88 91 VAL A CA 1
ATOM 738 C C . VAL A 1 91 ? -13.451 -4.009 4.865 1.00 89.88 91 VAL A C 1
ATOM 740 O O . VAL A 1 91 ? -13.905 -3.503 5.893 1.00 89.88 91 VAL A O 1
ATOM 743 N N . ILE A 1 92 ? -14.193 -4.161 3.762 1.00 88.88 92 ILE A N 1
ATOM 744 C CA . ILE A 1 92 ? -15.604 -3.747 3.671 1.00 88.88 92 ILE A CA 1
ATOM 745 C C . ILE A 1 92 ? -16.472 -4.545 4.653 1.00 88.88 92 ILE A C 1
ATOM 747 O O . ILE A 1 92 ? -17.251 -3.965 5.404 1.00 88.88 92 ILE A O 1
ATOM 751 N N . LEU A 1 93 ? -16.328 -5.868 4.706 1.00 88.44 93 LEU A N 1
ATOM 752 C CA . LEU A 1 93 ? -17.081 -6.710 5.640 1.00 88.44 93 LEU A CA 1
ATOM 753 C C . LEU A 1 93 ? -16.726 -6.395 7.101 1.00 88.44 93 LEU A C 1
ATOM 755 O O . LEU A 1 93 ? -17.610 -6.300 7.956 1.00 88.44 93 LEU A O 1
ATOM 759 N N . ALA A 1 94 ? -15.440 -6.191 7.388 1.00 85.88 94 ALA A N 1
ATOM 760 C CA . ALA A 1 94 ? -14.951 -5.837 8.713 1.00 85.88 94 ALA A CA 1
ATOM 761 C C . ALA A 1 94 ? -15.427 -4.442 9.149 1.00 85.88 94 ALA A C 1
ATOM 763 O O . ALA A 1 94 ? -15.691 -4.242 10.334 1.00 85.88 94 ALA A O 1
ATOM 764 N N . TYR A 1 95 ? -15.632 -3.508 8.213 1.00 84.62 95 TYR A N 1
ATOM 765 C CA . TYR A 1 95 ? -16.205 -2.192 8.502 1.00 84.62 95 TYR A CA 1
ATOM 766 C C . TYR A 1 95 ? -17.598 -2.296 9.132 1.00 84.62 95 TYR A C 1
ATOM 768 O O . TYR A 1 95 ? -17.886 -1.598 10.104 1.00 84.62 95 TYR A O 1
ATOM 776 N N . PHE A 1 96 ? -18.450 -3.200 8.645 1.00 82.62 96 PHE A N 1
ATOM 777 C CA . PHE A 1 96 ? -19.780 -3.408 9.227 1.00 82.62 96 PHE A CA 1
ATOM 778 C C . PHE A 1 96 ? -19.724 -4.072 10.609 1.00 82.62 96 PHE A C 1
ATOM 780 O O . PHE A 1 96 ? -20.590 -3.829 11.447 1.00 82.62 96 PHE A O 1
ATOM 787 N N . LYS A 1 97 ? -18.684 -4.867 10.885 1.00 76.38 97 LYS A N 1
ATOM 788 C CA . LYS A 1 97 ? -18.473 -5.539 12.180 1.00 76.38 97 LYS A CA 1
ATOM 789 C C . LYS A 1 97 ? -17.543 -4.783 13.139 1.00 76.38 97 LYS A C 1
ATOM 791 O O . LYS A 1 97 ? -17.143 -5.336 14.158 1.00 76.38 97 LYS A O 1
ATOM 796 N N . ARG A 1 98 ? -17.224 -3.515 12.859 1.00 70.88 98 ARG A N 1
ATOM 797 C CA . ARG A 1 98 ? -16.219 -2.721 13.596 1.00 70.88 98 ARG A CA 1
ATOM 798 C C . ARG A 1 98 ? -16.542 -2.426 15.066 1.00 70.88 98 ARG A C 1
ATOM 800 O O . ARG A 1 98 ? -15.671 -1.945 15.778 1.00 70.88 98 ARG A O 1
ATOM 807 N N . HIS A 1 99 ? -17.768 -2.686 15.520 1.00 63.47 99 HIS A N 1
ATOM 808 C CA . HIS A 1 99 ? -18.259 -2.378 16.870 1.00 63.47 99 HIS A CA 1
ATOM 809 C C . HIS A 1 99 ? -17.737 -3.354 17.942 1.00 63.47 99 HIS A C 1
ATOM 811 O O . HIS A 1 99 ? -18.484 -3.770 18.826 1.00 63.47 99 HIS A O 1
ATOM 817 N N . LEU A 1 100 ? -16.465 -3.755 17.861 1.00 61.81 100 LEU A N 1
ATOM 818 C CA . LEU A 1 100 ? -15.849 -4.607 18.870 1.00 61.81 100 LEU A CA 1
ATOM 819 C C . LEU A 1 100 ? -15.570 -3.757 20.115 1.00 61.81 100 LEU A C 1
ATOM 821 O O . LEU A 1 100 ? -14.686 -2.902 20.117 1.00 61.81 100 LEU A O 1
ATOM 825 N N . SER A 1 101 ? -16.343 -3.982 21.174 1.00 59.59 101 SER A N 1
ATOM 826 C CA . SER A 1 101 ? -16.101 -3.402 22.492 1.00 59.59 101 SER A CA 1
ATOM 827 C C . SER A 1 101 ? -14.736 -3.863 23.004 1.00 59.59 101 SER A C 1
ATOM 829 O O . SER A 1 101 ? -14.574 -5.023 23.386 1.00 59.59 101 SER A O 1
ATOM 831 N N . LEU A 1 102 ? -13.747 -2.969 22.993 1.00 62.31 102 LEU A N 1
ATOM 832 C CA . LEU A 1 102 ? -12.454 -3.229 23.617 1.00 62.31 102 LEU A CA 1
ATOM 833 C C . LEU A 1 102 ? -12.662 -3.445 25.126 1.00 62.31 102 LEU A C 1
ATOM 835 O O . LEU A 1 102 ? -13.339 -2.624 25.756 1.00 62.31 102 LEU A O 1
ATOM 839 N N . PRO A 1 103 ? -12.111 -4.516 25.730 1.00 61.62 103 PRO A N 1
ATOM 840 C CA . PRO A 1 103 ? -12.123 -4.644 27.178 1.00 61.62 103 PRO A CA 1
ATOM 841 C C . PRO A 1 103 ? -11.379 -3.442 27.766 1.00 61.62 103 PRO A C 1
ATOM 843 O O . PRO A 1 103 ? -10.287 -3.097 27.310 1.00 61.62 103 PRO A O 1
ATOM 846 N N . LYS A 1 104 ? -11.990 -2.772 28.749 1.00 55.16 104 LYS A N 1
ATOM 847 C CA . LYS A 1 104 ? -11.323 -1.715 29.513 1.00 55.16 104 LYS A CA 1
ATOM 848 C C . LYS A 1 104 ? -10.106 -2.352 30.179 1.00 55.16 104 LYS A C 1
ATOM 850 O O . LYS A 1 104 ? -10.269 -3.160 31.088 1.00 55.16 104 LYS A O 1
ATOM 855 N N . LEU A 1 105 ? -8.913 -2.033 29.685 1.00 67.31 105 LEU A N 1
ATOM 856 C CA . LEU A 1 105 ? -7.683 -2.327 30.403 1.00 67.31 105 LEU A CA 1
ATOM 857 C 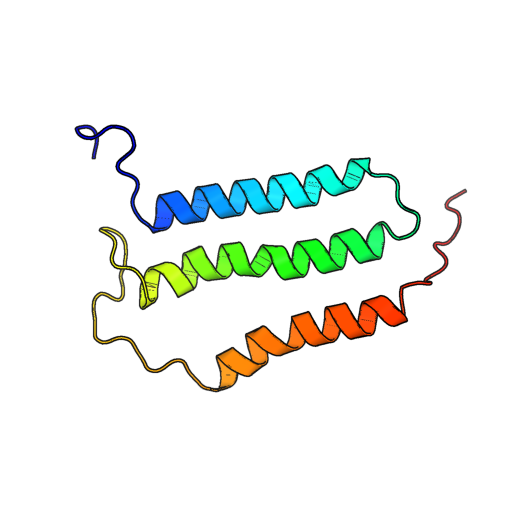C . LEU A 1 105 ? -7.693 -1.407 31.627 1.00 67.31 105 LEU A C 1
ATOM 859 O O . LEU A 1 105 ? -7.589 -0.189 31.481 1.00 67.31 105 LEU A O 1
ATOM 863 N N . VAL A 1 106 ? -7.991 -2.017 32.776 1.00 58.06 106 VAL A N 1
ATOM 864 C CA . VAL A 1 106 ? -7.852 -1.434 34.117 1.00 58.06 106 VAL A CA 1
ATOM 865 C C . VAL A 1 106 ? -6.382 -1.150 34.382 1.00 58.06 106 VAL A C 1
ATOM 867 O O . VAL A 1 106 ? -5.554 -2.005 33.992 1.00 58.06 106 VAL A O 1
#

Foldseek 3Di:
DPPDPPPDWPLRVLVVVLVVLVVVLVVVCVVPDPLNVLSNVLSVVVSVVSVVCSVPVCLQPNDGPPRPPPDDRDPDPPVVVVVVVVSVVVSVVVVVVSPDPDPPPD

Mean predicted aligned error: 9.11 Å

Radius of gyration: 18.25 Å; Cα contacts (8 Å, |Δi|>4): 64; chains: 1; bounding box: 46×30×57 Å

Organism: Helicobacter pylori (NCBI:txid210)

pLDDT: mean 78.84, std 12.19, range [42.41, 94.62]

Sequence (106 aa):
SWGRYWGWDPKETWALISICVYALILHLRFLGSHNWPFILASSSALGFYSVLMTYFGVNYYLSGLHSYAAGDPLPIPTFLYFLVAIPFILVILAYFKRHLSLPKLV

Solvent-accessible surface area (backbone atoms only — not comparable to full-atom values): 6432 Å² total; per-residue (Å²): 134,88,86,52,88,92,70,67,46,61,51,57,51,33,49,51,50,30,52,53,46,52,52,50,54,58,56,57,66,75,65,77,52,97,51,48,70,57,54,49,54,46,45,51,61,55,45,48,51,42,51,47,36,37,67,48,44,30,26,57,77,38,91,37,99,82,33,84,51,86,61,82,68,72,77,78,58,74,67,53,58,51,67,60,47,49,59,58,52,49,44,55,56,45,60,79,61,52,84,68,80,72,79,82,84,124

InterPro domains:
  IPR002541 Cytochrome c assembly protein [PF01578] (2-66)
  IPR045062 Cytochrome c-type biogenesis protein CcsA/CcmC [PTHR30071] (1-96)